Protein AF-A0A402ABK1-F1 (afdb_monomer_lite)

Sequence (119 aa):
MHAHDIHVREVAGKLEADFDVEVHADMDLEQAHEIATLLEQALLQNNKQLRRVTTHLEAPEEKIVQRLDVTEHYPEMTEKMCRIADGIAGVGSAHDIHLYRPNKLIAEVGVMVQKGHPN

Organism: NCBI:txid2014872

pLDDT: mean 86.21, std 16.98, range [35.69, 98.25]

Radius of gyration: 19.98 Å; chains: 1; bounding box: 43×54×47 Å

Secondary structure (DSSP, 8-state):
-EEEEEEEEEETTEEEEEEEEE--TT--HHHHHHHHHHHHHHHHHH-TTEEEEEEEEE--------EEE-GGG-HHHHHHHHHHHHHHH-TT-------EEE-HHHHHHHHHHTT----

Foldseek 3Di:
DDKDPWDWDDDPQAIEIEIEDEDEPPDDPVRQVVVVVVVFVVVCVVDVRYPYYHYDYDHDPDDDQDWDFPVVVCVVVLVVVQVVCCVPVNHPPDDDDTDIDGDPVCVVVVVVVVVDDDD

Structure (mmCIF, N/CA/C/O backbone):
data_AF-A0A402ABK1-F1
#
_entry.id   AF-A0A402ABK1-F1
#
loop_
_atom_site.group_PDB
_atom_site.id
_atom_site.type_symbol
_atom_site.label_atom_id
_atom_site.label_alt_id
_atom_site.label_comp_id
_atom_site.label_asym_id
_atom_site.label_entity_id
_atom_site.label_seq_id
_atom_site.pdbx_PDB_ins_code
_atom_site.Cartn_x
_atom_site.Cartn_y
_atom_site.Cartn_z
_atom_site.occupancy
_atom_site.B_iso_or_equiv
_atom_site.auth_seq_id
_atom_site.auth_comp_id
_atom_site.auth_asym_id
_atom_site.auth_atom_id
_atom_site.pdbx_PDB_model_num
ATOM 1 N N . MET A 1 1 ? 6.569 11.935 6.788 1.00 85.69 1 MET A N 1
ATOM 2 C CA . MET A 1 1 ? 5.320 11.298 6.332 1.00 85.69 1 MET A CA 1
ATOM 3 C C . MET A 1 1 ? 4.244 12.360 6.186 1.00 85.69 1 MET A C 1
ATOM 5 O O . MET A 1 1 ? 4.256 13.304 6.976 1.00 85.69 1 MET A O 1
ATOM 9 N N . HIS A 1 2 ? 3.341 12.209 5.224 1.00 92.94 2 HIS A N 1
ATOM 10 C CA . HIS A 1 2 ? 2.178 13.075 5.029 1.00 92.94 2 HIS A CA 1
ATOM 11 C C . HIS A 1 2 ? 0.940 12.192 4.856 1.00 92.94 2 HIS A C 1
ATOM 13 O O . HIS A 1 2 ? 0.963 11.288 4.035 1.00 92.94 2 HIS A O 1
ATOM 19 N N . ALA A 1 3 ? -0.090 12.406 5.675 1.00 93.88 3 ALA A N 1
ATOM 20 C CA . ALA A 1 3 ? -1.328 11.634 5.615 1.00 93.88 3 ALA A CA 1
ATOM 21 C C . ALA A 1 3 ? -2.414 12.459 4.925 1.00 93.88 3 ALA A C 1
ATOM 23 O O . ALA A 1 3 ? -2.651 13.606 5.317 1.00 93.88 3 ALA A O 1
ATOM 24 N N . HIS A 1 4 ? -3.079 11.874 3.937 1.00 94.44 4 HIS A N 1
ATOM 25 C CA . HIS A 1 4 ? -4.140 12.511 3.173 1.00 94.44 4 HIS A CA 1
ATOM 26 C C . HIS A 1 4 ? -5.237 11.494 2.798 1.00 94.44 4 HIS A C 1
ATOM 28 O O . HIS A 1 4 ? -5.216 10.354 3.258 1.00 94.44 4 HIS A O 1
ATOM 34 N N . ASP A 1 5 ? -6.267 11.972 2.091 1.00 95.62 5 ASP A N 1
ATOM 35 C CA . ASP A 1 5 ? -7.454 11.202 1.670 1.00 95.62 5 ASP A CA 1
ATOM 36 C C . ASP A 1 5 ? -8.096 10.332 2.771 1.00 95.62 5 ASP A C 1
ATOM 38 O O . ASP A 1 5 ? -8.434 9.161 2.608 1.00 95.62 5 ASP A O 1
ATOM 42 N N . ILE A 1 6 ? -8.254 10.931 3.954 1.00 96.94 6 ILE A N 1
ATOM 43 C CA . ILE A 1 6 ? -8.717 10.218 5.143 1.00 96.94 6 ILE A CA 1
ATOM 44 C C . ILE A 1 6 ? -10.225 9.995 5.067 1.00 96.94 6 ILE A C 1
ATOM 46 O O . ILE A 1 6 ? -11.024 10.930 5.199 1.00 96.94 6 ILE A O 1
ATOM 50 N N . HIS A 1 7 ? -10.618 8.731 4.970 1.00 97.75 7 HIS A N 1
ATOM 51 C CA . HIS A 1 7 ? -12.010 8.322 4.878 1.00 97.75 7 HIS A CA 1
ATOM 52 C C . HIS A 1 7 ? -12.449 7.571 6.127 1.00 97.75 7 HIS A C 1
ATOM 54 O O . HIS A 1 7 ? -11.920 6.511 6.441 1.00 97.75 7 HIS A O 1
ATOM 60 N N . VAL A 1 8 ? -13.476 8.074 6.816 1.00 97.62 8 VAL A N 1
ATOM 61 C CA . VAL A 1 8 ? -14.077 7.399 7.976 1.00 97.62 8 VAL A CA 1
ATOM 62 C C . VAL A 1 8 ? -15.495 6.969 7.639 1.00 97.62 8 VAL A C 1
ATOM 64 O O . VAL A 1 8 ? -16.314 7.777 7.205 1.00 97.62 8 VAL A O 1
ATOM 67 N N . ARG A 1 9 ? -15.804 5.695 7.873 1.00 97.38 9 ARG A N 1
ATOM 68 C CA . ARG A 1 9 ? -17.129 5.109 7.638 1.00 97.38 9 ARG A CA 1
ATOM 69 C C . ARG A 1 9 ? -17.612 4.337 8.850 1.00 97.38 9 ARG A C 1
ATOM 71 O O . ARG A 1 9 ? -16.817 3.790 9.610 1.00 97.38 9 ARG A O 1
ATOM 78 N N . GLU A 1 10 ? -18.924 4.237 8.996 1.00 97.25 10 GLU A N 1
ATOM 79 C CA . GLU A 1 10 ? -19.532 3.344 9.973 1.00 97.25 10 GLU A CA 1
ATOM 80 C C . GLU A 1 10 ? -19.823 1.979 9.338 1.00 97.25 10 GLU A C 1
ATOM 82 O O . GLU A 1 10 ? -20.464 1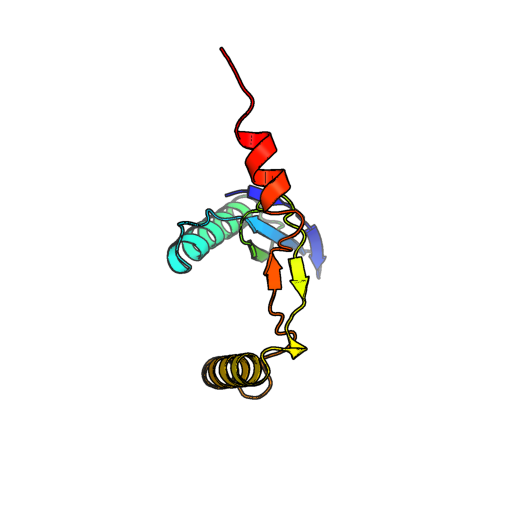.881 8.293 1.00 97.25 10 GLU A O 1
ATOM 87 N N . VAL A 1 11 ? -19.361 0.912 9.986 1.00 95.31 11 VAL A N 1
ATOM 88 C CA . VAL A 1 11 ? -19.599 -0.479 9.600 1.00 95.31 11 VAL A CA 1
ATOM 89 C C . VAL A 1 11 ? -20.058 -1.242 10.834 1.00 95.31 11 VAL A C 1
ATOM 91 O O . VAL A 1 11 ? -19.297 -1.410 11.789 1.00 95.31 11 VAL A O 1
ATOM 94 N N . ALA A 1 12 ? -21.306 -1.715 10.807 1.00 92.62 12 ALA A N 1
ATOM 95 C CA . ALA A 1 12 ? -21.926 -2.477 11.893 1.00 92.62 12 ALA A CA 1
ATOM 96 C C . ALA A 1 12 ? -21.843 -1.776 13.271 1.00 92.62 12 ALA A C 1
ATOM 98 O O . ALA A 1 12 ? -21.495 -2.400 14.275 1.00 92.62 12 ALA A O 1
ATOM 99 N N . GLY A 1 13 ? -22.141 -0.471 13.326 1.00 93.44 13 GLY A N 1
ATOM 100 C CA . GLY A 1 13 ? -22.150 0.298 14.579 1.00 93.44 13 GLY A CA 1
ATOM 101 C C . GLY A 1 13 ? -20.766 0.698 15.100 1.00 93.44 13 GLY A C 1
ATOM 102 O O . GLY A 1 13 ? -20.628 1.085 16.262 1.00 93.44 13 GLY A O 1
ATOM 103 N N . LYS A 1 14 ? -19.717 0.551 14.282 1.00 95.06 14 LYS A N 1
ATOM 104 C CA . LYS A 1 14 ? -18.330 0.895 14.620 1.00 95.06 14 LYS A CA 1
ATOM 105 C C . LYS A 1 14 ? -17.680 1.684 13.496 1.00 95.06 14 LYS A C 1
ATOM 107 O O . LYS A 1 14 ? -17.972 1.437 12.333 1.00 95.06 14 LYS A O 1
ATOM 112 N N . LEU A 1 15 ? -16.762 2.581 13.839 1.00 97.94 15 LEU A N 1
ATOM 113 C CA . LEU A 1 15 ? -16.028 3.353 12.843 1.00 97.94 15 LEU A CA 1
ATOM 114 C C . LEU A 1 15 ? -14.857 2.541 12.281 1.00 97.94 15 LEU A C 1
ATOM 116 O O . LEU A 1 15 ? -14.168 1.831 13.017 1.00 97.94 15 LEU A O 1
ATOM 120 N N . GLU A 1 16 ? -14.620 2.671 10.987 1.00 98.25 16 GLU A N 1
ATOM 121 C CA . GLU A 1 16 ? -13.400 2.249 10.304 1.00 98.25 16 GLU A CA 1
ATOM 122 C C . GLU A 1 16 ? -12.829 3.447 9.554 1.00 98.25 16 GLU A C 1
ATOM 124 O O . GLU A 1 16 ? -13.599 4.216 8.973 1.00 98.25 16 GLU A O 1
ATOM 129 N N . ALA A 1 17 ? -11.509 3.604 9.576 1.00 97.88 17 ALA A N 1
ATOM 130 C CA . ALA A 1 17 ? -10.824 4.670 8.860 1.00 97.88 17 ALA A CA 1
ATOM 131 C C . ALA A 1 17 ? -9.805 4.103 7.868 1.00 97.88 17 ALA A C 1
ATOM 133 O O . ALA A 1 17 ? -9.085 3.171 8.214 1.00 97.88 17 ALA A O 1
ATOM 134 N N . ASP A 1 18 ? -9.734 4.681 6.676 1.00 98.12 18 ASP A N 1
ATOM 135 C CA . ASP A 1 18 ? -8.679 4.423 5.698 1.00 98.12 18 ASP A CA 1
ATOM 136 C C . ASP A 1 18 ? -7.866 5.712 5.497 1.00 98.12 18 ASP A C 1
ATOM 138 O O . ASP A 1 18 ? -8.429 6.810 5.535 1.00 98.12 18 ASP A O 1
ATOM 142 N N . PHE A 1 19 ? -6.550 5.565 5.362 1.00 97.62 19 PHE A N 1
ATOM 143 C CA . PHE A 1 19 ? -5.581 6.649 5.227 1.00 97.62 19 PHE A CA 1
ATOM 144 C C . PHE A 1 19 ? -4.633 6.346 4.077 1.00 97.62 19 PHE A C 1
ATOM 146 O O . PHE A 1 19 ? -4.086 5.244 4.032 1.00 97.62 19 PHE A O 1
ATOM 153 N N . ASP A 1 20 ? -4.331 7.354 3.270 1.00 96.56 20 ASP A N 1
ATOM 154 C CA . ASP A 1 20 ? -3.199 7.314 2.353 1.00 96.56 20 ASP A CA 1
ATOM 155 C C . ASP A 1 20 ? -2.036 8.085 2.992 1.00 96.56 20 ASP A C 1
ATOM 157 O O . ASP A 1 20 ? -2.209 9.182 3.539 1.00 96.56 20 ASP A O 1
ATOM 161 N N . VAL A 1 21 ? -0.855 7.464 3.043 1.00 95.25 21 VAL A N 1
ATOM 162 C CA . VAL A 1 21 ? 0.322 8.000 3.735 1.00 95.25 21 VAL A CA 1
ATOM 163 C C . VAL A 1 21 ? 1.530 7.994 2.816 1.00 95.25 21 VAL A C 1
ATOM 165 O O . VAL A 1 21 ? 2.128 6.955 2.544 1.00 95.25 21 VAL A O 1
ATOM 168 N N . GLU A 1 22 ? 1.965 9.190 2.441 1.00 94.50 22 GLU A N 1
ATOM 169 C CA . GLU A 1 22 ? 3.223 9.406 1.742 1.00 94.50 22 GLU A CA 1
ATOM 170 C C . GLU A 1 22 ? 4.398 9.271 2.716 1.00 94.50 22 GLU A C 1
ATOM 172 O O . GLU A 1 22 ? 4.487 9.975 3.737 1.00 94.50 22 GLU A O 1
ATOM 177 N N . VAL A 1 23 ? 5.342 8.394 2.388 1.00 92.75 23 VAL A N 1
ATOM 178 C CA . VAL A 1 23 ? 6.598 8.195 3.129 1.00 92.75 23 VAL A CA 1
ATOM 179 C C . VAL A 1 23 ? 7.782 8.751 2.346 1.00 92.75 23 VAL A C 1
ATOM 181 O O . VAL A 1 23 ? 7.685 8.973 1.147 1.00 92.75 23 VAL A O 1
ATOM 184 N N . HIS A 1 24 ? 8.905 9.040 3.008 1.00 89.25 24 HIS A N 1
ATOM 185 C CA . HIS A 1 24 ? 10.058 9.594 2.293 1.00 89.25 24 HIS A CA 1
ATOM 186 C C . HIS A 1 24 ? 10.644 8.584 1.294 1.00 89.25 24 HIS A C 1
ATOM 188 O O . HIS A 1 24 ? 10.669 7.388 1.557 1.00 89.25 24 HIS A O 1
ATOM 194 N N . ALA A 1 25 ? 11.169 9.084 0.170 1.00 84.88 25 ALA A N 1
ATOM 195 C CA . ALA A 1 25 ? 11.722 8.253 -0.903 1.00 84.88 25 ALA A CA 1
ATOM 196 C C . ALA A 1 25 ? 12.979 7.449 -0.508 1.00 84.88 25 ALA A C 1
ATOM 198 O O . ALA A 1 25 ? 13.368 6.537 -1.232 1.00 84.88 25 ALA A O 1
ATOM 199 N N . ASP A 1 26 ? 13.634 7.804 0.599 1.00 89.00 26 ASP A N 1
ATOM 200 C CA . ASP A 1 26 ? 14.789 7.096 1.156 1.00 89.00 26 ASP A CA 1
ATOM 201 C C . ASP A 1 26 ? 14.417 6.070 2.239 1.00 89.00 26 ASP A C 1
ATOM 203 O O . ASP A 1 26 ? 15.298 5.335 2.684 1.00 89.00 26 ASP A O 1
ATOM 207 N N . MET A 1 27 ? 13.141 5.988 2.641 1.00 91.31 27 MET A N 1
ATOM 208 C CA . MET A 1 27 ? 12.664 4.941 3.546 1.00 91.31 27 MET A CA 1
ATOM 209 C C . MET A 1 27 ? 12.560 3.610 2.809 1.00 91.31 27 MET A C 1
ATOM 211 O O . MET A 1 27 ? 12.009 3.532 1.708 1.00 91.31 27 MET A O 1
ATOM 215 N N . ASP A 1 28 ? 13.052 2.548 3.440 1.00 94.06 28 ASP A N 1
ATOM 216 C CA . ASP A 1 28 ? 12.745 1.199 2.984 1.00 94.06 28 ASP A CA 1
ATOM 217 C C . ASP A 1 28 ? 11.320 0.779 3.395 1.00 94.06 28 ASP A C 1
ATOM 219 O O . ASP A 1 28 ? 10.611 1.460 4.146 1.00 94.06 28 ASP A O 1
ATOM 223 N N . LEU A 1 29 ? 10.880 -0.361 2.860 1.00 93.06 29 LEU A N 1
ATOM 224 C CA . LEU A 1 29 ? 9.537 -0.877 3.101 1.00 93.06 29 LEU A CA 1
ATOM 225 C C . LEU A 1 29 ? 9.295 -1.217 4.584 1.00 93.06 29 LEU A C 1
ATOM 227 O O . LEU A 1 29 ? 8.184 -1.030 5.074 1.00 93.06 29 LEU A O 1
ATOM 231 N N . GLU A 1 30 ? 10.314 -1.697 5.301 1.00 96.31 30 GLU A N 1
ATOM 232 C CA . GLU A 1 30 ? 10.203 -2.064 6.717 1.00 96.31 30 GLU A CA 1
ATOM 233 C C . GLU A 1 30 ? 9.960 -0.815 7.572 1.00 96.31 30 GLU A C 1
ATOM 235 O O . GLU A 1 30 ? 8.977 -0.752 8.310 1.00 96.31 30 GLU A O 1
ATOM 240 N N . GLN A 1 31 ? 10.766 0.228 7.375 1.00 95.69 31 GLN A N 1
ATOM 241 C CA . GLN A 1 31 ? 10.622 1.520 8.049 1.00 95.69 31 GLN A CA 1
ATOM 242 C C . GLN A 1 31 ? 9.264 2.173 7.769 1.00 95.69 31 GLN A C 1
ATOM 244 O O . GLN A 1 31 ? 8.621 2.713 8.675 1.00 95.69 31 GLN A O 1
ATOM 249 N N . ALA A 1 32 ? 8.804 2.116 6.517 1.00 94.94 32 ALA A N 1
ATOM 250 C CA . ALA A 1 32 ? 7.497 2.640 6.142 1.00 94.94 32 ALA A CA 1
ATOM 251 C C . ALA A 1 32 ? 6.360 1.894 6.869 1.00 94.94 32 ALA A C 1
ATOM 253 O O . ALA A 1 32 ? 5.450 2.526 7.415 1.00 94.94 32 ALA A O 1
ATOM 254 N N . HIS A 1 33 ? 6.440 0.560 6.948 1.00 96.12 33 HIS A N 1
ATOM 255 C CA . HIS A 1 33 ? 5.473 -0.257 7.685 1.00 96.12 33 HIS A CA 1
ATOM 256 C C . HIS A 1 33 ? 5.488 -0.001 9.193 1.00 96.12 33 HIS A C 1
ATOM 258 O O . HIS A 1 33 ? 4.420 0.022 9.810 1.00 96.12 33 HIS A O 1
ATOM 264 N N . GLU A 1 34 ? 6.658 0.208 9.799 1.00 96.75 34 GLU A N 1
ATOM 265 C CA . GLU A 1 34 ? 6.763 0.537 11.224 1.00 96.75 34 GLU A CA 1
ATOM 266 C C . GLU A 1 34 ? 6.006 1.828 11.551 1.00 96.75 34 GLU A C 1
ATOM 268 O O . GLU A 1 34 ? 5.191 1.863 12.477 1.00 96.75 34 GLU A O 1
ATOM 273 N N . ILE A 1 35 ? 6.214 2.880 10.755 1.00 95.31 35 ILE A N 1
ATOM 274 C CA . ILE A 1 35 ? 5.558 4.175 10.962 1.00 95.31 35 ILE A CA 1
ATOM 275 C C . ILE A 1 35 ? 4.040 4.071 10.746 1.00 95.31 35 ILE A C 1
ATOM 277 O O . ILE A 1 35 ? 3.277 4.594 11.563 1.00 95.31 35 ILE A O 1
ATOM 281 N N . ALA A 1 36 ? 3.588 3.367 9.702 1.00 96.50 36 ALA A N 1
ATOM 282 C CA . ALA A 1 36 ? 2.161 3.121 9.476 1.00 96.50 36 ALA A CA 1
ATOM 283 C C . ALA A 1 36 ? 1.526 2.352 10.647 1.00 96.50 36 ALA A C 1
ATOM 285 O O . ALA A 1 36 ? 0.478 2.739 11.160 1.00 96.50 36 ALA A O 1
ATOM 286 N N . THR A 1 37 ? 2.208 1.323 11.154 1.00 97.31 37 THR A N 1
ATOM 287 C CA . THR A 1 37 ? 1.738 0.535 12.302 1.00 97.31 37 THR A CA 1
ATOM 288 C C . THR A 1 37 ? 1.593 1.400 13.556 1.00 97.31 37 THR A C 1
ATOM 290 O O . THR A 1 37 ? 0.598 1.297 14.279 1.00 97.31 37 THR A O 1
ATOM 293 N N . LEU A 1 38 ? 2.563 2.281 13.819 1.00 97.31 38 LEU A N 1
ATOM 294 C CA . LEU A 1 38 ? 2.504 3.214 14.946 1.00 97.31 38 LEU A CA 1
ATOM 295 C C . LEU A 1 38 ? 1.323 4.185 14.819 1.00 97.31 38 LEU A C 1
ATOM 297 O O . LEU A 1 38 ? 0.638 4.439 15.814 1.00 97.31 38 LEU A O 1
ATOM 301 N N . LEU A 1 39 ? 1.056 4.696 13.613 1.00 96.94 39 LEU A N 1
ATOM 302 C CA . LEU A 1 39 ? -0.091 5.563 13.337 1.00 96.94 39 LEU A CA 1
ATOM 303 C C . LEU A 1 39 ? -1.419 4.850 13.633 1.00 96.94 39 LEU A C 1
ATOM 305 O O . LEU A 1 39 ? -2.240 5.370 14.394 1.00 96.94 39 LEU A O 1
ATOM 309 N N . GLU A 1 40 ? -1.617 3.651 13.084 1.00 97.88 40 GLU A N 1
ATOM 310 C CA . GLU A 1 40 ? -2.841 2.865 13.279 1.00 97.88 40 GLU A CA 1
ATOM 311 C C . GLU A 1 40 ? -3.091 2.562 14.760 1.00 97.88 40 GLU A C 1
ATOM 313 O O . GLU A 1 40 ? -4.193 2.776 15.276 1.00 97.88 40 GLU A O 1
ATOM 318 N N . GLN A 1 41 ? -2.052 2.120 15.475 1.00 97.88 41 GLN A N 1
ATOM 319 C CA . GLN A 1 41 ? -2.144 1.825 16.904 1.00 97.88 41 GLN A CA 1
ATOM 320 C C . GLN A 1 41 ? -2.487 3.071 17.721 1.00 97.88 41 GLN A C 1
ATOM 322 O O . GLN A 1 41 ? -3.369 3.009 18.581 1.00 97.88 41 GLN A O 1
ATOM 327 N N . ALA A 1 42 ? -1.839 4.206 17.445 1.00 97.62 42 ALA A N 1
ATOM 328 C CA . ALA A 1 42 ? -2.113 5.455 18.145 1.00 97.62 42 ALA A CA 1
ATOM 329 C C . ALA A 1 42 ? -3.569 5.907 17.941 1.00 97.62 42 ALA A C 1
ATOM 331 O O . ALA A 1 42 ? -4.234 6.298 18.904 1.00 97.62 42 ALA A O 1
ATOM 332 N N . LEU A 1 43 ? -4.103 5.804 16.722 1.00 96.94 43 LEU A N 1
ATOM 333 C CA . LEU A 1 43 ? -5.491 6.163 16.420 1.00 96.94 43 LEU A CA 1
ATOM 334 C C . LEU A 1 43 ? -6.493 5.258 17.148 1.00 96.94 43 LEU A C 1
ATOM 336 O O . LEU A 1 43 ? -7.439 5.752 17.768 1.00 96.94 43 LEU A O 1
ATOM 340 N N . LEU A 1 44 ? -6.264 3.943 17.135 1.00 97.06 44 LEU A N 1
ATOM 341 C CA . LEU A 1 44 ? -7.125 2.974 17.819 1.00 97.06 44 LEU A CA 1
ATOM 342 C C . LEU A 1 44 ? -7.098 3.146 19.344 1.00 97.06 44 LEU A C 1
ATOM 344 O O . LEU A 1 44 ? -8.140 3.077 19.997 1.00 97.06 44 LEU A O 1
ATOM 348 N N . GLN A 1 45 ? -5.927 3.419 19.926 1.00 97.25 45 GLN A N 1
ATOM 349 C CA . GLN A 1 45 ? -5.785 3.651 21.368 1.00 97.25 45 GLN A CA 1
ATOM 350 C C . GLN A 1 45 ? -6.516 4.917 21.834 1.00 97.25 45 GLN A C 1
ATOM 352 O O . GLN A 1 45 ? -7.073 4.937 22.934 1.00 97.25 45 GLN A O 1
ATOM 357 N N . ASN A 1 46 ? -6.548 5.960 20.999 1.00 96.56 46 ASN A N 1
ATOM 358 C CA . ASN A 1 46 ? -7.163 7.243 21.338 1.00 96.56 46 ASN A CA 1
ATOM 359 C C . ASN A 1 46 ? -8.656 7.331 20.973 1.00 96.56 46 ASN A C 1
ATOM 361 O O . ASN A 1 46 ? -9.333 8.258 21.420 1.00 96.56 46 ASN A O 1
ATOM 365 N N . ASN A 1 47 ? -9.209 6.370 20.220 1.00 94.31 47 ASN A N 1
ATOM 366 C CA . ASN A 1 47 ? -10.614 6.388 19.812 1.00 94.31 47 ASN A CA 1
ATOM 367 C C . ASN A 1 47 ? -11.301 5.018 19.948 1.00 94.31 47 ASN A C 1
ATOM 369 O O . ASN A 1 47 ? -11.290 4.195 19.040 1.00 94.31 47 ASN A O 1
ATOM 373 N N . LYS A 1 48 ? -12.036 4.818 21.051 1.00 91.31 48 LYS A N 1
ATOM 374 C CA . LYS A 1 48 ? -12.775 3.567 21.336 1.00 91.31 48 LYS A CA 1
ATOM 375 C C . LYS A 1 48 ? -13.934 3.261 20.371 1.00 91.31 48 LYS A C 1
ATOM 377 O O . LYS A 1 48 ? -14.480 2.153 20.405 1.00 91.31 48 LYS A O 1
ATOM 382 N N . GLN A 1 49 ? -14.376 4.237 19.574 1.00 94.81 49 GLN A N 1
ATOM 383 C CA . GLN A 1 49 ? -15.400 4.022 18.544 1.00 94.81 49 GLN A CA 1
ATOM 384 C C . GLN A 1 49 ? -14.793 3.451 17.258 1.00 94.81 49 GLN A C 1
ATOM 386 O O . GLN A 1 49 ? -15.497 2.780 16.500 1.00 94.81 49 GLN A O 1
ATOM 391 N N . LEU A 1 50 ? -13.495 3.681 17.050 1.00 96.56 50 LEU A N 1
ATOM 392 C CA . LEU A 1 50 ? -12.728 3.177 15.925 1.00 96.56 50 LEU A CA 1
ATOM 393 C C . LEU A 1 50 ? -12.383 1.706 16.164 1.00 96.56 50 LEU A C 1
ATOM 395 O O . LEU A 1 50 ? -11.762 1.339 17.158 1.00 96.56 50 LEU A O 1
ATOM 399 N N . ARG A 1 51 ? -12.850 0.846 15.264 1.00 96.62 51 ARG A N 1
ATOM 400 C CA . ARG A 1 51 ? -12.604 -0.598 15.294 1.00 96.62 51 ARG A CA 1
ATOM 401 C C . ARG A 1 51 ? -11.399 -0.985 14.447 1.00 96.62 51 ARG A C 1
ATOM 403 O O . ARG A 1 51 ? -10.745 -1.972 14.766 1.00 96.62 51 ARG A O 1
ATOM 410 N N . ARG A 1 52 ? -11.149 -0.254 13.362 1.00 96.88 52 ARG A N 1
ATOM 411 C CA . ARG A 1 52 ? -10.104 -0.564 12.387 1.00 96.88 52 ARG A CA 1
ATOM 412 C C . ARG A 1 52 ? -9.559 0.715 11.766 1.00 96.88 52 ARG A C 1
ATOM 414 O O . ARG A 1 52 ? -10.328 1.639 11.502 1.00 96.88 52 ARG A O 1
ATOM 421 N N . VAL A 1 53 ? -8.255 0.723 11.534 1.00 97.88 53 VAL A N 1
ATOM 422 C CA . VAL A 1 53 ? -7.571 1.684 10.672 1.00 97.88 53 VAL A CA 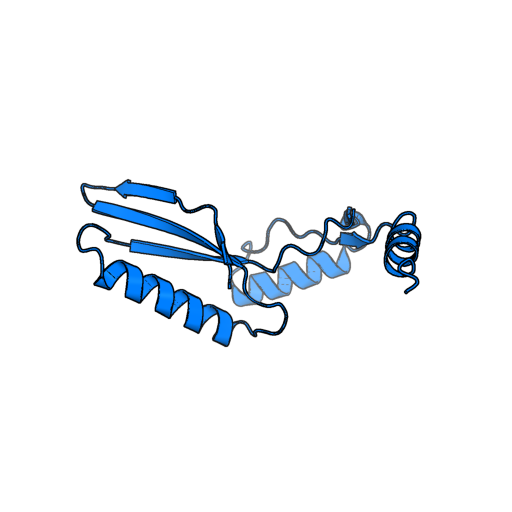1
ATOM 423 C C . VAL A 1 53 ? -6.844 0.877 9.605 1.00 97.88 53 VAL A C 1
ATOM 425 O O . VAL A 1 53 ? -6.297 -0.173 9.933 1.00 97.88 53 VAL A O 1
ATOM 428 N N . THR A 1 54 ? -6.903 1.326 8.359 1.00 97.69 54 THR A N 1
ATOM 429 C CA . THR A 1 54 ? -6.115 0.786 7.248 1.00 97.69 54 THR A CA 1
ATOM 430 C C . THR A 1 54 ? -5.263 1.911 6.689 1.00 97.69 54 THR A C 1
ATOM 432 O O . THR A 1 54 ? -5.786 2.993 6.427 1.00 97.69 54 THR A O 1
ATOM 435 N N . THR A 1 55 ? -3.982 1.652 6.477 1.00 97.75 55 THR A N 1
ATOM 436 C CA . THR A 1 55 ? -3.071 2.610 5.851 1.00 97.75 55 THR A CA 1
ATOM 437 C C . THR A 1 55 ? -2.582 2.080 4.510 1.00 97.75 55 THR A C 1
ATOM 439 O O . THR A 1 55 ? -2.063 0.964 4.443 1.00 97.75 55 THR A O 1
ATOM 442 N N . HIS A 1 56 ? -2.692 2.882 3.455 1.00 96.50 56 HIS A N 1
ATOM 443 C CA . HIS A 1 56 ? -1.979 2.666 2.202 1.00 96.50 56 HIS A CA 1
ATOM 444 C C . HIS A 1 56 ? -0.699 3.501 2.206 1.00 96.50 56 HIS A C 1
ATOM 446 O O . HIS A 1 56 ? -0.705 4.678 2.562 1.00 96.50 56 HIS A O 1
ATOM 452 N N . LEU A 1 57 ? 0.418 2.867 1.857 1.00 94.94 57 LEU A N 1
ATOM 453 C CA . LEU A 1 57 ? 1.707 3.537 1.746 1.00 94.94 57 LEU A CA 1
ATOM 454 C C . LEU A 1 57 ? 1.897 4.046 0.325 1.00 94.94 57 LEU A C 1
ATOM 456 O O . LEU A 1 57 ? 1.815 3.274 -0.631 1.00 94.94 57 LEU A O 1
ATOM 460 N N . GLU A 1 58 ? 2.221 5.325 0.211 1.00 91.62 58 GLU A N 1
ATOM 461 C CA . GLU A 1 58 ? 2.430 5.999 -1.059 1.00 91.62 58 GLU A CA 1
ATOM 462 C C . GLU A 1 58 ? 3.847 6.558 -1.170 1.00 91.62 58 GLU A C 1
ATOM 464 O O . GLU A 1 58 ? 4.496 6.925 -0.184 1.00 91.62 58 GLU A O 1
ATOM 469 N N . ALA A 1 59 ? 4.337 6.628 -2.406 1.00 85.44 59 ALA A N 1
ATOM 470 C CA . ALA A 1 59 ? 5.531 7.402 -2.707 1.00 85.44 59 ALA A CA 1
ATOM 471 C C . ALA A 1 59 ? 5.190 8.904 -2.661 1.00 85.44 59 ALA A C 1
ATOM 473 O O . ALA A 1 59 ? 4.061 9.266 -2.989 1.00 85.44 59 ALA A O 1
ATOM 474 N N . PRO A 1 60 ? 6.149 9.788 -2.333 1.00 81.75 60 PRO A N 1
ATOM 475 C CA . PRO A 1 60 ? 5.912 11.225 -2.378 1.00 81.75 60 PRO A CA 1
ATOM 476 C C . PRO A 1 60 ? 5.446 11.666 -3.765 1.00 81.75 60 PRO A C 1
ATOM 478 O O . PRO A 1 60 ? 5.979 11.198 -4.780 1.00 81.75 60 PRO A O 1
ATOM 481 N N . GLU A 1 61 ? 4.546 12.647 -3.820 1.00 69.06 61 GLU A N 1
ATOM 482 C CA . GLU A 1 61 ? 4.265 13.341 -5.074 1.00 69.06 61 GLU A CA 1
ATOM 483 C C . GLU A 1 61 ? 5.510 14.123 -5.541 1.00 69.06 61 GLU A C 1
ATOM 485 O O . GLU A 1 61 ? 5.763 15.269 -5.159 1.00 69.06 61 GLU A O 1
ATOM 490 N N . GLU A 1 62 ? 6.327 13.525 -6.410 1.00 64.00 62 GLU A N 1
ATOM 491 C CA . GLU A 1 62 ? 7.310 14.299 -7.163 1.00 64.00 62 GLU A CA 1
ATOM 492 C C . GLU A 1 62 ? 6.574 15.169 -8.191 1.00 64.00 62 GLU A C 1
ATOM 494 O O . GLU A 1 62 ? 5.768 14.659 -8.971 1.00 64.00 62 GLU A O 1
ATOM 499 N N . LYS A 1 63 ? 6.870 16.483 -8.193 1.00 59.31 63 LYS A N 1
ATOM 500 C CA . LYS A 1 63 ? 6.362 17.504 -9.137 1.00 59.31 63 LYS A CA 1
ATOM 501 C C . LYS A 1 63 ? 5.963 16.877 -10.469 1.00 59.31 63 LYS A C 1
ATOM 503 O O . LYS A 1 63 ? 6.844 16.355 -11.140 1.00 59.31 63 LYS A O 1
ATOM 508 N N . ILE A 1 64 ? 4.685 16.980 -10.845 1.00 57.28 64 ILE A N 1
ATOM 509 C CA . ILE A 1 64 ? 4.071 16.384 -12.046 1.00 57.28 64 ILE A CA 1
ATOM 510 C C . ILE A 1 64 ? 5.027 16.431 -13.252 1.00 57.28 64 ILE A C 1
ATOM 512 O O . ILE A 1 64 ? 5.068 17.399 -14.014 1.00 57.28 64 ILE A O 1
ATOM 516 N N . VAL A 1 65 ? 5.813 15.370 -13.435 1.00 65.25 65 VAL A N 1
ATOM 517 C CA . VAL A 1 65 ? 6.574 15.149 -14.660 1.00 65.25 65 VAL A CA 1
ATOM 518 C C . VAL A 1 65 ? 5.610 14.435 -15.580 1.00 65.25 65 VAL A C 1
ATOM 520 O O . VAL A 1 65 ? 5.189 13.325 -15.267 1.00 65.25 65 VAL A O 1
ATOM 523 N N . GLN A 1 66 ? 5.240 15.043 -16.708 1.00 72.50 66 GLN A N 1
ATOM 524 C CA . GLN A 1 66 ? 4.460 14.321 -17.711 1.00 72.50 66 GLN A CA 1
ATOM 525 C C . GLN A 1 66 ? 5.229 13.067 -18.138 1.00 72.50 66 GLN A C 1
ATOM 527 O O . GLN A 1 66 ? 6.357 13.144 -18.645 1.00 72.50 66 GLN A O 1
ATOM 532 N N . ARG A 1 67 ? 4.611 11.909 -17.910 1.00 83.25 67 ARG A N 1
ATOM 533 C CA . ARG A 1 67 ? 5.150 10.603 -18.275 1.00 83.25 67 ARG A CA 1
ATOM 534 C C . ARG A 1 67 ? 4.409 10.075 -19.495 1.00 83.25 67 ARG A C 1
ATOM 536 O O . ARG A 1 67 ? 3.200 10.248 -19.611 1.00 83.25 67 ARG A O 1
ATOM 543 N N . LEU A 1 68 ? 5.146 9.444 -20.400 1.00 89.44 68 LEU A N 1
ATOM 544 C CA . LEU A 1 68 ? 4.568 8.675 -21.495 1.00 89.44 68 LEU A CA 1
ATOM 545 C C . LEU A 1 68 ? 4.456 7.219 -21.043 1.00 89.44 68 LEU A C 1
ATOM 547 O O . LEU A 1 68 ? 5.464 6.656 -20.603 1.00 89.44 68 LEU A O 1
ATOM 551 N N . ASP A 1 69 ? 3.258 6.639 -21.143 1.00 91.62 69 ASP A N 1
ATOM 552 C CA . ASP A 1 69 ? 3.086 5.189 -21.038 1.00 91.62 69 ASP A CA 1
ATOM 553 C C . ASP A 1 69 ? 3.755 4.547 -22.258 1.00 91.62 69 ASP A C 1
ATOM 555 O O . ASP A 1 69 ? 3.439 4.857 -23.407 1.00 91.62 69 ASP A O 1
ATOM 559 N N . VAL A 1 70 ? 4.753 3.717 -21.989 1.00 94.81 70 VAL A N 1
ATOM 560 C CA . VAL A 1 70 ? 5.555 3.012 -22.989 1.00 94.81 70 VAL A CA 1
ATOM 561 C C . VAL A 1 70 ? 5.451 1.499 -22.811 1.00 94.81 70 VAL A C 1
ATOM 563 O O . VAL A 1 70 ? 6.278 0.776 -23.358 1.00 94.81 70 VAL A O 1
ATOM 566 N N . THR A 1 71 ? 4.467 1.008 -22.055 1.00 95.31 71 THR A N 1
ATOM 567 C CA . THR A 1 71 ? 4.321 -0.406 -21.668 1.00 95.31 71 THR A CA 1
ATOM 568 C C . THR A 1 71 ? 4.379 -1.351 -22.864 1.00 95.31 71 THR A C 1
ATOM 570 O O . THR A 1 71 ? 5.111 -2.340 -22.827 1.00 95.31 71 THR A O 1
ATOM 573 N N . GLU A 1 72 ? 3.701 -1.010 -23.964 1.00 94.25 72 GLU A N 1
ATOM 574 C CA . GLU A 1 72 ? 3.681 -1.815 -25.195 1.00 94.25 72 GLU A CA 1
ATOM 575 C C . GLU A 1 72 ? 5.073 -2.021 -25.821 1.00 94.25 72 GLU A C 1
ATOM 577 O O . GLU A 1 72 ? 5.294 -2.979 -26.559 1.00 94.25 72 GLU A O 1
ATOM 582 N N . HIS A 1 73 ? 6.044 -1.155 -25.516 1.00 96.00 73 HIS A N 1
ATOM 583 C CA . HIS A 1 73 ? 7.420 -1.273 -26.003 1.00 96.00 73 HIS A CA 1
ATOM 584 C C . HIS A 1 73 ? 8.290 -2.223 -25.166 1.00 96.00 73 HIS A C 1
ATOM 586 O O . HIS A 1 73 ? 9.430 -2.489 -25.552 1.00 96.00 73 HIS A O 1
ATOM 592 N N . TYR A 1 74 ? 7.786 -2.734 -24.036 1.00 95.75 74 TYR A N 1
ATOM 593 C CA . TYR A 1 74 ? 8.547 -3.562 -23.094 1.00 95.75 74 TYR A CA 1
ATOM 594 C C . TYR A 1 74 ? 7.844 -4.886 -22.721 1.00 95.75 74 TYR A C 1
ATOM 596 O O . TYR A 1 74 ? 7.782 -5.223 -21.535 1.00 95.75 74 TYR A O 1
ATOM 604 N N . PRO A 1 75 ? 7.372 -5.694 -23.693 1.00 95.00 75 PRO A N 1
ATOM 605 C CA . PRO A 1 75 ? 6.611 -6.914 -23.407 1.00 95.00 75 PRO A CA 1
ATOM 606 C C . PRO A 1 75 ? 7.387 -7.916 -22.536 1.00 95.00 75 PRO A C 1
ATOM 608 O O . PRO A 1 75 ? 6.853 -8.426 -21.555 1.00 95.00 75 PRO A O 1
ATOM 611 N N . GLU A 1 76 ? 8.680 -8.124 -22.809 1.00 96.75 76 GLU A N 1
ATOM 612 C CA . GLU A 1 76 ? 9.523 -9.034 -22.019 1.00 96.75 76 GLU A CA 1
ATOM 613 C C . GLU A 1 76 ? 9.680 -8.583 -20.557 1.00 96.75 76 GLU A C 1
ATOM 615 O O . GLU A 1 76 ? 9.776 -9.413 -19.647 1.00 96.75 76 GLU A O 1
ATOM 620 N N . MET A 1 77 ? 9.717 -7.266 -20.312 1.00 95.19 77 MET A N 1
ATOM 621 C CA . MET A 1 77 ? 9.825 -6.724 -18.957 1.00 95.19 77 MET A CA 1
ATOM 622 C C . MET A 1 77 ? 8.521 -6.935 -18.197 1.00 95.19 77 MET A C 1
ATOM 624 O O . MET A 1 77 ? 8.563 -7.417 -17.067 1.00 95.19 77 MET A O 1
ATOM 628 N N . THR A 1 78 ? 7.386 -6.644 -18.833 1.00 95.44 78 THR A N 1
ATOM 629 C CA . THR A 1 78 ? 6.054 -6.873 -18.269 1.00 95.44 78 THR A CA 1
ATOM 630 C C . THR A 1 78 ? 5.858 -8.345 -17.910 1.00 95.44 78 THR A C 1
ATOM 632 O O . THR A 1 78 ? 5.556 -8.659 -16.762 1.00 95.44 78 THR A O 1
ATOM 635 N N . GLU A 1 79 ? 6.151 -9.272 -18.828 1.00 94.56 79 GLU A N 1
ATOM 636 C CA . GLU A 1 79 ? 6.061 -10.715 -18.563 1.00 94.56 79 GLU A CA 1
ATOM 637 C C . GLU A 1 79 ? 6.987 -11.172 -17.430 1.00 94.56 79 GLU A C 1
ATOM 639 O O . GLU A 1 79 ? 6.640 -12.047 -16.631 1.00 94.56 79 GLU A O 1
ATOM 644 N N . LYS A 1 80 ? 8.199 -10.612 -17.349 1.00 95.69 80 LYS A N 1
ATOM 645 C CA . LYS A 1 80 ? 9.129 -10.919 -16.259 1.00 95.69 80 LYS A CA 1
ATOM 646 C C . LYS A 1 80 ? 8.582 -10.443 -14.913 1.00 95.69 80 LYS A C 1
ATOM 648 O O . LYS A 1 80 ? 8.654 -11.206 -13.952 1.00 95.69 80 LYS A O 1
ATOM 653 N N . MET A 1 81 ? 8.045 -9.227 -14.846 1.00 94.50 81 MET A N 1
ATOM 654 C CA . MET A 1 81 ? 7.458 -8.683 -13.620 1.00 94.50 81 MET A CA 1
ATOM 655 C C . MET A 1 81 ? 6.229 -9.488 -13.190 1.00 94.50 81 MET A C 1
ATOM 657 O O . MET A 1 81 ? 6.177 -9.897 -12.032 1.00 94.50 81 MET A O 1
ATOM 661 N N . CYS A 1 82 ? 5.326 -9.834 -14.120 1.00 94.62 82 CYS A N 1
ATOM 662 C CA . CYS A 1 82 ? 4.190 -10.718 -13.835 1.00 94.62 82 CYS A CA 1
ATOM 663 C C . CYS A 1 82 ? 4.646 -12.049 -13.234 1.00 94.62 82 CYS A C 1
ATOM 665 O O . CYS A 1 82 ? 4.144 -12.454 -12.195 1.00 94.62 82 CYS A O 1
ATOM 667 N N . ARG A 1 83 ? 5.639 -12.716 -13.840 1.00 94.94 83 ARG A N 1
ATOM 668 C CA . ARG A 1 83 ? 6.136 -14.009 -13.336 1.00 94.94 83 ARG A CA 1
ATOM 669 C C . ARG A 1 83 ? 6.722 -13.923 -11.929 1.00 94.94 83 ARG A C 1
ATOM 671 O O . ARG A 1 83 ? 6.554 -14.857 -11.151 1.00 94.94 83 ARG A O 1
ATOM 678 N N . ILE A 1 84 ? 7.437 -12.842 -11.614 1.00 95.88 84 ILE A N 1
ATOM 679 C CA . ILE A 1 84 ? 8.002 -12.636 -10.274 1.00 95.88 84 ILE A CA 1
ATOM 680 C C . ILE A 1 84 ? 6.875 -12.421 -9.263 1.00 95.88 84 ILE A C 1
ATOM 682 O O . ILE A 1 84 ? 6.860 -13.087 -8.231 1.00 95.88 84 ILE A O 1
ATOM 686 N N . ALA A 1 85 ? 5.930 -11.533 -9.577 1.00 94.75 85 ALA A N 1
ATOM 687 C CA . ALA A 1 85 ? 4.785 -11.248 -8.721 1.00 94.75 85 ALA A CA 1
ATOM 688 C C . ALA A 1 85 ? 3.929 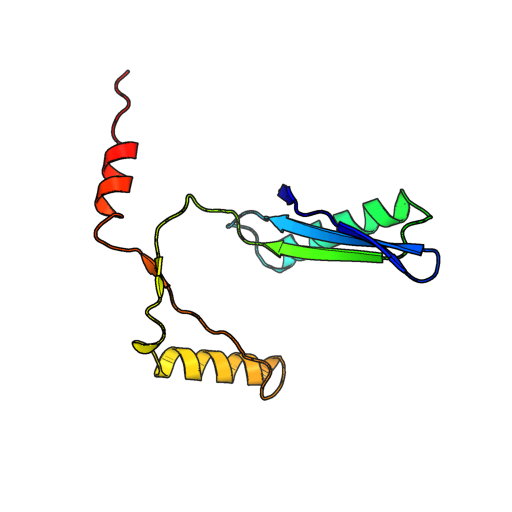-12.502 -8.494 1.00 94.75 85 ALA A C 1
ATOM 690 O O . ALA A 1 85 ? 3.687 -12.865 -7.348 1.00 94.75 85 ALA A O 1
ATOM 691 N N . ASP A 1 86 ? 3.593 -1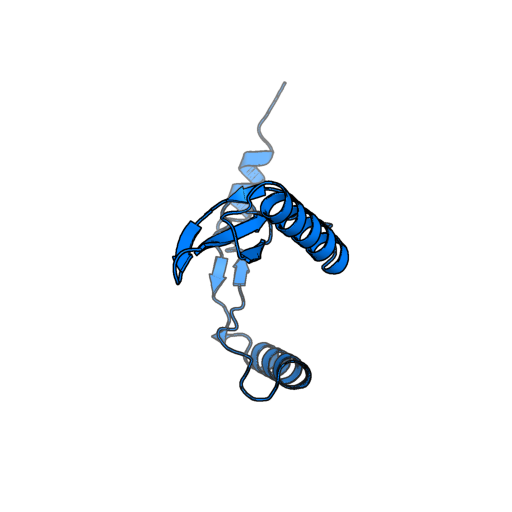3.243 -9.550 1.00 94.81 86 ASP A N 1
ATOM 692 C CA . ASP A 1 86 ? 2.835 -14.492 -9.451 1.00 94.81 86 ASP A CA 1
ATOM 693 C C . ASP A 1 86 ? 3.562 -15.568 -8.632 1.00 94.81 86 ASP A C 1
ATOM 695 O O . ASP A 1 86 ? 2.931 -16.347 -7.915 1.00 94.81 86 ASP A O 1
ATOM 699 N N . GLY A 1 87 ? 4.897 -15.603 -8.698 1.00 96.19 87 GLY A N 1
ATOM 700 C CA . GLY A 1 87 ? 5.719 -16.502 -7.888 1.00 96.19 87 GLY A CA 1
ATOM 701 C C . GLY A 1 87 ? 5.692 -16.198 -6.386 1.00 96.19 87 GLY A C 1
ATOM 702 O O . GLY A 1 87 ? 6.010 -17.083 -5.594 1.00 96.19 87 GLY A O 1
ATOM 703 N N . ILE A 1 88 ? 5.317 -14.977 -5.990 1.00 96.25 88 ILE A N 1
ATOM 704 C CA . ILE A 1 88 ? 5.303 -14.514 -4.593 1.00 96.25 88 ILE A CA 1
ATOM 705 C C . ILE A 1 88 ? 3.868 -14.406 -4.060 1.00 96.25 88 ILE A C 1
ATOM 707 O O . ILE A 1 88 ? 3.575 -14.900 -2.974 1.00 96.25 88 ILE A O 1
ATOM 711 N N . ALA A 1 89 ? 2.977 -13.772 -4.821 1.00 94.38 89 ALA A N 1
ATOM 712 C CA . ALA A 1 89 ? 1.607 -13.443 -4.433 1.00 94.38 89 ALA A CA 1
ATOM 713 C C . ALA A 1 89 ? 0.551 -14.417 -4.999 1.00 94.38 89 ALA A C 1
ATOM 715 O O . ALA A 1 89 ? -0.624 -14.319 -4.648 1.00 94.38 89 ALA A O 1
ATOM 716 N N . GLY A 1 90 ? 0.963 -15.394 -5.817 1.00 94.81 90 GLY A N 1
ATOM 717 C CA . GLY A 1 90 ? 0.098 -16.414 -6.412 1.00 94.81 90 GLY A CA 1
ATOM 718 C C . GLY A 1 90 ? -0.245 -16.139 -7.878 1.00 94.81 90 GLY A C 1
ATOM 719 O O . GLY A 1 90 ? -0.253 -14.998 -8.330 1.00 94.81 90 GLY A O 1
ATOM 720 N N . VAL A 1 91 ? -0.525 -17.202 -8.637 1.00 93.62 91 VAL A N 1
ATOM 721 C CA . VAL A 1 91 ? -0.782 -17.124 -10.088 1.00 93.62 91 VAL A CA 1
ATOM 722 C C . VAL A 1 91 ? -1.986 -16.230 -10.394 1.00 93.62 91 VAL A C 1
ATOM 724 O O . VAL A 1 91 ? -3.069 -16.456 -9.854 1.00 93.62 91 VAL A O 1
ATOM 727 N N . GLY A 1 92 ? -1.807 -15.265 -11.303 1.00 89.62 92 GLY A N 1
ATOM 728 C CA . GLY A 1 92 ? -2.843 -14.307 -11.699 1.00 89.62 92 GLY A CA 1
ATOM 729 C C . GLY A 1 92 ? -3.019 -13.131 -10.735 1.00 89.62 92 GLY A C 1
ATOM 730 O O . GLY A 1 92 ? -4.018 -12.422 -10.830 1.00 89.62 92 GLY A O 1
ATOM 731 N N . SER A 1 93 ? -2.085 -12.931 -9.801 1.00 90.31 93 SER A N 1
ATOM 732 C CA . SER A 1 93 ? -2.122 -11.803 -8.862 1.00 90.31 93 SER A CA 1
ATOM 733 C C . SER A 1 93 ? -1.627 -10.510 -9.503 1.00 90.31 93 SER A C 1
ATOM 735 O O . SER A 1 93 ? -2.110 -9.431 -9.159 1.00 90.31 93 SER A O 1
ATOM 737 N N . ALA A 1 94 ? -0.702 -10.604 -10.460 1.00 88.94 94 ALA A N 1
ATOM 738 C CA . ALA A 1 94 ? -0.184 -9.445 -11.172 1.00 88.94 94 ALA A CA 1
ATOM 739 C C . ALA A 1 94 ? -1.198 -8.911 -12.198 1.00 88.94 94 ALA A C 1
ATOM 741 O O . ALA A 1 94 ? -1.567 -9.606 -13.145 1.00 88.94 94 ALA A O 1
ATOM 742 N N . HIS A 1 95 ? -1.603 -7.655 -12.037 1.00 85.38 95 HIS A N 1
ATOM 743 C CA . HIS A 1 95 ? -2.450 -6.913 -12.970 1.00 85.38 95 HIS A CA 1
ATOM 744 C C . HIS A 1 95 ? -1.962 -5.458 -13.069 1.00 85.38 95 HIS A C 1
ATOM 746 O O . HIS A 1 95 ? -1.192 -5.011 -12.221 1.00 85.38 95 HIS A O 1
ATOM 752 N N . ASP A 1 96 ? -2.350 -4.756 -14.138 1.00 89.50 96 ASP A N 1
ATOM 753 C CA . ASP A 1 96 ? -2.106 -3.315 -14.335 1.00 89.50 96 ASP A CA 1
ATOM 754 C C . ASP A 1 96 ? -0.630 -2.875 -14.250 1.00 89.50 96 ASP A C 1
ATOM 756 O O . ASP A 1 96 ? -0.263 -1.897 -13.598 1.00 89.50 96 ASP A O 1
ATOM 760 N N . ILE A 1 97 ? 0.258 -3.602 -14.937 1.00 90.75 97 ILE A N 1
ATOM 761 C CA . ILE A 1 97 ? 1.669 -3.212 -15.044 1.00 90.75 97 ILE A CA 1
ATOM 762 C C . ILE A 1 97 ? 1.816 -2.097 -16.076 1.00 90.75 97 ILE A C 1
ATOM 764 O O . ILE A 1 97 ? 1.607 -2.322 -17.267 1.00 90.75 97 ILE A O 1
ATOM 768 N N . HIS A 1 98 ? 2.277 -0.934 -15.619 1.00 91.94 98 HIS A N 1
ATOM 769 C CA . HIS A 1 98 ? 2.579 0.212 -16.470 1.00 91.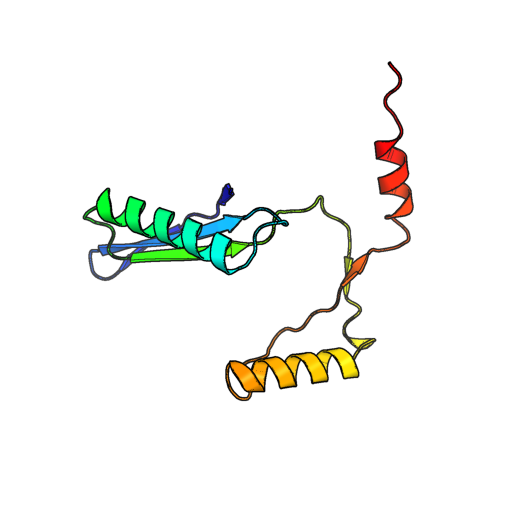94 98 HIS A CA 1
ATOM 770 C C . HIS A 1 98 ? 4.055 0.592 -16.398 1.00 91.94 98 HIS A C 1
ATOM 772 O O . HIS A 1 98 ? 4.634 0.736 -15.318 1.00 91.94 98 HIS A O 1
ATOM 778 N N . LEU A 1 99 ? 4.664 0.811 -17.561 1.00 90.94 99 LEU A N 1
ATOM 779 C CA . LEU A 1 99 ? 5.997 1.378 -17.678 1.00 90.94 99 LEU A CA 1
ATOM 780 C C . LEU A 1 99 ? 5.898 2.803 -18.188 1.00 90.94 99 LEU A C 1
ATOM 782 O O . LEU A 1 99 ? 5.378 3.076 -19.267 1.00 90.94 99 LEU A O 1
ATOM 786 N N . TYR A 1 100 ? 6.493 3.706 -17.423 1.00 89.94 100 TYR A N 1
ATOM 787 C CA . TYR A 1 100 ? 6.494 5.123 -17.717 1.00 89.94 100 TYR A CA 1
ATOM 788 C C . TYR A 1 100 ? 7.898 5.615 -18.036 1.00 89.94 100 TYR A C 1
ATOM 790 O O . TYR A 1 100 ? 8.875 5.238 -17.386 1.00 89.94 100 TYR A O 1
ATOM 798 N N . ARG A 1 101 ? 8.003 6.527 -19.004 1.00 85.44 101 ARG A N 1
ATOM 799 C CA . ARG A 1 101 ? 9.246 7.250 -19.294 1.00 85.44 101 ARG A CA 1
ATOM 800 C C . ARG A 1 101 ? 9.022 8.760 -19.213 1.00 85.44 101 ARG A C 1
ATOM 802 O O . ARG A 1 101 ? 7.967 9.225 -19.649 1.00 85.44 101 ARG A O 1
ATOM 809 N N . PRO A 1 102 ? 9.994 9.548 -18.712 1.00 83.25 102 PRO A N 1
ATOM 810 C CA . PRO A 1 102 ? 9.911 11.002 -18.785 1.00 83.25 102 PRO A CA 1
ATOM 811 C C . PRO A 1 102 ? 9.747 11.465 -20.234 1.00 83.25 102 PRO A C 1
ATOM 813 O O . PRO A 1 102 ? 10.472 11.002 -21.124 1.00 83.25 102 PRO A O 1
ATOM 816 N N . ASN A 1 103 ? 8.829 12.399 -20.478 1.00 75.12 103 ASN A N 1
ATOM 817 C CA . ASN A 1 103 ? 8.718 13.026 -21.787 1.00 75.12 103 ASN A CA 1
ATOM 818 C C . ASN A 1 103 ? 9.925 13.957 -22.025 1.00 75.12 103 ASN A C 1
ATOM 820 O O . ASN A 1 103 ? 10.047 15.018 -21.405 1.00 75.12 103 ASN A O 1
ATOM 824 N N . LY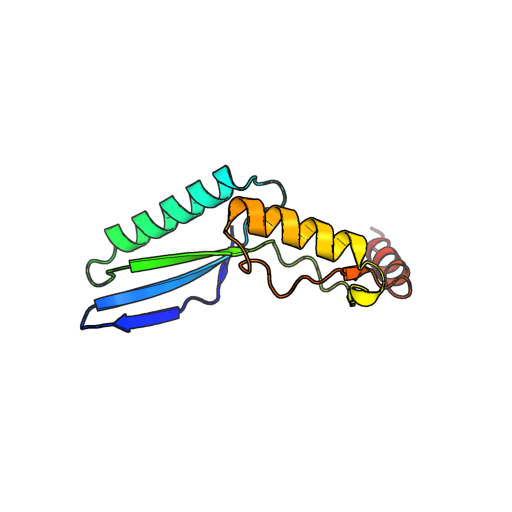S A 1 104 ? 10.830 13.556 -22.931 1.00 62.59 104 LYS A N 1
ATOM 825 C CA . LYS A 1 104 ? 12.075 14.287 -23.238 1.00 62.59 104 LYS A CA 1
ATOM 826 C C . LYS A 1 104 ? 11.844 15.743 -23.656 1.00 62.59 104 LYS A C 1
ATOM 828 O O . LYS A 1 104 ? 12.672 16.580 -23.324 1.00 62.59 104 LYS A O 1
ATOM 833 N N . LEU A 1 105 ? 10.719 16.056 -24.307 1.00 55.94 105 LEU A N 1
ATOM 834 C CA . LEU A 1 105 ? 10.393 17.419 -24.755 1.00 55.94 105 LEU A CA 1
ATOM 835 C C . LEU A 1 105 ? 10.217 18.425 -23.603 1.00 55.94 105 LEU A C 1
ATOM 837 O O . LEU A 1 105 ? 10.355 19.622 -23.823 1.00 55.94 105 LEU A O 1
ATOM 841 N N . ILE A 1 106 ? 9.930 17.962 -22.380 1.00 53.12 106 ILE A N 1
ATOM 842 C CA . ILE A 1 106 ? 9.684 18.831 -21.213 1.00 53.12 106 ILE A CA 1
ATOM 843 C C . ILE A 1 106 ? 10.763 18.656 -20.135 1.00 53.12 106 ILE A C 1
ATOM 845 O O . ILE A 1 106 ? 11.011 19.582 -19.362 1.00 53.12 106 ILE A O 1
ATOM 849 N N . ALA A 1 107 ? 11.469 17.519 -20.113 1.00 51.34 107 ALA A N 1
ATOM 850 C CA . ALA A 1 107 ? 12.601 17.300 -19.208 1.00 51.34 107 ALA A CA 1
ATOM 851 C C . ALA A 1 107 ? 13.678 18.399 -19.339 1.00 51.34 107 ALA A C 1
ATOM 853 O O . ALA A 1 107 ? 14.270 18.804 -18.342 1.00 51.34 107 ALA A O 1
ATOM 854 N N . GLU A 1 108 ? 13.875 18.947 -20.541 1.00 47.91 108 GLU A N 1
ATOM 855 C CA . GLU A 1 108 ? 14.792 20.070 -20.786 1.00 47.91 108 GLU A CA 1
ATOM 856 C C . GLU A 1 108 ? 14.236 21.417 -20.277 1.00 47.91 108 GLU A C 1
ATOM 858 O O . GLU A 1 108 ? 14.985 22.236 -19.741 1.00 47.91 108 GLU A O 1
ATOM 863 N N . VAL A 1 109 ? 12.915 21.624 -20.344 1.00 50.31 109 VAL A N 1
ATOM 864 C CA . VAL A 1 109 ? 12.239 22.848 -19.869 1.00 50.31 109 VAL A CA 1
ATOM 865 C C . VAL A 1 109 ? 12.253 22.933 -18.337 1.00 50.31 109 VAL A C 1
ATOM 867 O O . VAL A 1 109 ? 12.541 23.990 -17.775 1.00 50.31 109 VAL A O 1
ATOM 870 N N . GLY A 1 110 ? 12.023 21.814 -17.641 1.00 49.31 110 GLY A N 1
ATOM 871 C CA . GLY A 1 110 ? 12.066 21.750 -16.173 1.00 49.31 110 GLY A CA 1
ATOM 872 C C . GLY A 1 110 ? 13.459 22.011 -15.579 1.00 49.31 110 GLY A C 1
ATOM 873 O O . GLY A 1 110 ? 13.571 22.565 -14.484 1.00 49.31 110 GLY A O 1
ATOM 874 N N . VAL A 1 111 ? 14.523 21.678 -16.319 1.00 49.09 111 VAL A N 1
ATOM 875 C CA . VAL A 1 111 ? 15.918 21.965 -15.935 1.00 49.09 111 VAL A CA 1
ATOM 876 C C . VAL A 1 111 ? 16.263 23.450 -16.112 1.00 49.09 111 VAL A C 1
ATOM 878 O O . VAL A 1 111 ? 17.054 23.983 -15.333 1.00 49.09 111 VAL A O 1
ATOM 881 N N . MET A 1 112 ? 15.662 24.150 -17.082 1.00 44.25 112 MET A N 1
ATOM 882 C CA . MET A 1 112 ? 15.894 25.589 -17.275 1.00 44.25 112 MET A CA 1
ATOM 883 C C . MET A 1 112 ? 15.251 26.448 -16.176 1.00 44.25 112 MET A C 1
ATOM 885 O O . MET A 1 112 ? 15.871 27.412 -15.730 1.00 44.25 112 MET A O 1
ATOM 889 N N . VAL A 1 113 ? 14.060 26.085 -15.679 1.00 48.06 113 VAL A N 1
ATOM 890 C CA . VAL A 1 113 ? 13.353 26.867 -14.639 1.00 48.06 113 VAL A CA 1
ATOM 891 C C . VAL A 1 113 ? 14.086 26.841 -13.287 1.00 48.06 113 VAL A C 1
ATOM 893 O O . VAL A 1 113 ? 14.061 27.828 -12.558 1.00 48.06 113 VAL A O 1
ATOM 896 N N . GLN A 1 114 ? 14.811 25.765 -12.961 1.00 46.50 114 GLN A N 1
ATOM 897 C CA . GLN A 1 114 ? 15.561 25.668 -11.697 1.00 46.50 114 GLN A CA 1
ATOM 898 C C . GLN A 1 114 ? 16.889 26.446 -11.681 1.00 46.50 114 GLN A C 1
ATOM 900 O O . GLN A 1 114 ? 17.480 26.612 -10.618 1.00 46.50 114 GLN A O 1
ATOM 905 N N . LYS A 1 115 ? 17.371 26.950 -12.827 1.00 46.06 115 LYS A N 1
ATOM 906 C CA . LYS A 1 115 ? 18.650 27.686 -12.920 1.00 46.06 115 LYS A CA 1
ATOM 907 C C . LYS A 1 115 ? 18.511 29.215 -12.857 1.00 46.06 115 LYS A C 1
ATOM 909 O O . LYS A 1 115 ? 19.494 29.915 -13.081 1.00 46.06 115 LYS A O 1
ATOM 914 N N . GLY A 1 116 ? 17.325 29.744 -12.554 1.00 41.06 116 GLY A N 1
ATOM 915 C CA . GLY A 1 116 ? 17.057 31.184 -12.527 1.00 41.06 116 GLY A CA 1
ATOM 916 C C . GLY A 1 116 ? 16.686 31.718 -11.145 1.00 41.06 116 GLY A C 1
ATOM 917 O O . GLY A 1 116 ? 15.519 31.998 -10.907 1.00 41.06 116 GLY A O 1
ATOM 918 N N . HIS A 1 117 ? 17.665 31.888 -10.255 1.00 35.69 117 HIS A N 1
ATOM 919 C CA . HIS A 1 117 ? 17.615 32.877 -9.167 1.00 35.69 117 HIS A CA 1
ATOM 920 C C . HIS A 1 117 ? 19.005 33.525 -9.050 1.00 35.69 117 HIS A C 1
ATOM 922 O O . HIS A 1 117 ? 19.901 32.927 -8.453 1.00 35.69 117 HIS A O 1
ATOM 928 N N . PRO A 1 118 ? 19.239 34.702 -9.657 1.00 41.47 118 PRO A N 1
ATOM 929 C CA . PRO A 1 118 ? 20.352 35.550 -9.266 1.00 41.47 118 PRO A CA 1
ATOM 930 C C . PRO A 1 118 ? 20.000 36.330 -7.989 1.00 41.47 118 PRO A C 1
ATOM 932 O O . PRO A 1 118 ? 18.849 36.703 -7.768 1.00 41.47 118 PRO A O 1
ATOM 935 N N . ASN A 1 119 ? 21.035 36.490 -7.168 1.00 45.56 119 ASN A N 1
ATOM 936 C CA . ASN A 1 119 ? 21.098 37.165 -5.870 1.00 45.56 119 ASN A CA 1
ATOM 937 C C . ASN A 1 119 ? 20.838 38.676 -5.967 1.00 45.56 119 ASN A C 1
ATOM 939 O O . ASN A 1 119 ? 21.247 39.262 -6.998 1.00 45.56 119 ASN A O 1
#

InterPro domains:
  IPR027470 Cation efflux protein, cytoplasmic domain [PF16916] (3-58)
  IPR036837 Cation efflux protein, cytoplasmic domain superfamily [G3DSA:3.30.70.1350] (1-76)
  IPR036837 Cation efflux protein, cytoplasmic domain superfamily [SSF160240] (2-58)